Protein AF-A0A661AVQ7-F1 (afdb_monomer_lite)

pLDDT: mean 92.36, std 8.38, range [60.28, 98.31]

Radius of gyration: 10.63 Å; chains: 1; bounding box: 23×19×30 Å

Structure (mmCIF, N/CA/C/O backbone):
data_AF-A0A661AVQ7-F1
#
_entry.id   AF-A0A661AVQ7-F1
#
loop_
_atom_site.group_PDB
_atom_site.id
_atom_site.type_symbol
_atom_site.label_atom_id
_atom_site.label_alt_id
_atom_site.label_comp_id
_atom_site.label_asym_id
_atom_site.label_entity_id
_atom_site.label_seq_id
_atom_site.pdbx_PDB_ins_code
_atom_site.Cartn_x
_atom_site.Cartn_y
_atom_site.Cartn_z
_atom_site.occupancy
_atom_site.B_iso_or_equiv
_atom_site.auth_seq_id
_atom_site.auth_comp_id
_atom_site.auth_asym_id
_atom_site.auth_atom_id
_atom_site.pdbx_PDB_model_num
ATOM 1 N N . ASN A 1 1 ? -9.219 4.402 18.595 1.00 60.28 1 ASN A N 1
ATOM 2 C CA . ASN A 1 1 ? -7.768 4.252 18.366 1.00 60.28 1 ASN A CA 1
ATOM 3 C C . ASN A 1 1 ? -7.522 4.312 16.882 1.00 60.28 1 ASN A C 1
ATOM 5 O O . ASN A 1 1 ? -8.178 3.580 16.152 1.00 60.28 1 ASN A O 1
ATOM 9 N N . GLU A 1 2 ? -6.660 5.223 16.453 1.00 72.94 2 GLU A N 1
ATOM 10 C CA . GLU A 1 2 ? -6.287 5.357 15.047 1.00 72.94 2 GLU A CA 1
ATOM 11 C C . GLU A 1 2 ? -5.508 4.114 14.604 1.00 72.94 2 GLU A C 1
ATOM 13 O O . GLU A 1 2 ? -4.688 3.585 15.358 1.00 72.94 2 GLU A O 1
ATOM 18 N N . LYS A 1 3 ? -5.811 3.618 13.404 1.00 86.12 3 LYS A N 1
ATOM 19 C CA . LYS A 1 3 ? -5.199 2.423 12.820 1.00 86.12 3 LYS A CA 1
ATOM 20 C C . LYS A 1 3 ? -4.354 2.866 11.624 1.00 86.12 3 LYS A C 1
ATOM 22 O O . LYS A 1 3 ? -4.920 3.191 10.581 1.00 86.12 3 LYS A O 1
ATOM 27 N N . PRO A 1 4 ? -3.029 3.002 11.798 1.00 91.50 4 PRO A N 1
ATOM 28 C CA . PRO A 1 4 ? -2.172 3.622 10.804 1.00 91.50 4 PRO A CA 1
ATOM 29 C C . PRO A 1 4 ? -1.977 2.733 9.575 1.00 91.50 4 PRO A C 1
ATOM 31 O O . PRO A 1 4 ? -1.988 1.501 9.650 1.00 91.50 4 PRO A O 1
ATOM 34 N N . VAL A 1 5 ? -1.752 3.402 8.446 1.00 94.56 5 VAL A N 1
ATOM 35 C CA . VAL A 1 5 ? -1.441 2.798 7.151 1.00 94.56 5 VAL A CA 1
ATOM 36 C C . VAL A 1 5 ? -0.139 3.394 6.647 1.00 94.56 5 VAL A C 1
ATOM 38 O O . VAL A 1 5 ? 0.003 4.614 6.582 1.00 94.56 5 VAL A O 1
ATOM 41 N N . PHE A 1 6 ? 0.805 2.528 6.297 1.00 96.44 6 PHE A N 1
ATOM 42 C CA . PHE A 1 6 ? 2.137 2.918 5.855 1.00 96.44 6 PHE A CA 1
ATOM 43 C C . PHE A 1 6 ? 2.339 2.498 4.407 1.00 96.44 6 PHE A C 1
ATOM 45 O O . PHE A 1 6 ? 2.137 1.335 4.070 1.00 96.44 6 PHE A O 1
ATOM 52 N N . GLY A 1 7 ? 2.742 3.444 3.563 1.00 97.12 7 GLY A N 1
ATOM 53 C CA . GLY A 1 7 ? 3.181 3.184 2.197 1.00 97.12 7 GLY A CA 1
ATOM 54 C C . GLY A 1 7 ? 4.699 3.117 2.132 1.00 97.12 7 GLY A C 1
ATOM 55 O O . GLY A 1 7 ? 5.381 3.834 2.866 1.00 97.12 7 GLY A O 1
ATOM 56 N N . THR A 1 8 ? 5.224 2.266 1.260 1.00 98.00 8 THR A N 1
ATOM 57 C CA . THR A 1 8 ? 6.667 2.096 1.062 1.00 98.00 8 THR A CA 1
ATOM 58 C C . THR A 1 8 ? 7.062 2.354 -0.392 1.00 98.00 8 THR A C 1
ATOM 60 O O . THR A 1 8 ? 6.236 2.266 -1.301 1.00 98.00 8 THR A O 1
ATOM 63 N N . ALA A 1 9 ? 8.342 2.645 -0.616 1.00 96.38 9 ALA A N 1
ATOM 64 C CA . ALA A 1 9 ? 8.922 2.863 -1.940 1.00 96.38 9 ALA A CA 1
ATOM 65 C C . ALA A 1 9 ? 9.296 1.538 -2.645 1.00 96.38 9 ALA A C 1
ATOM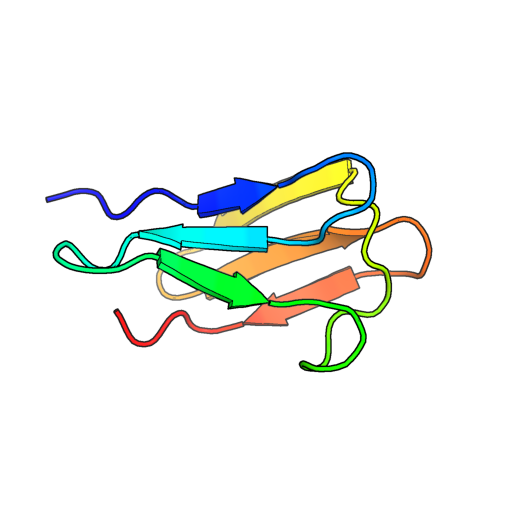 67 O O . ALA A 1 9 ? 10.427 1.376 -3.093 1.00 96.38 9 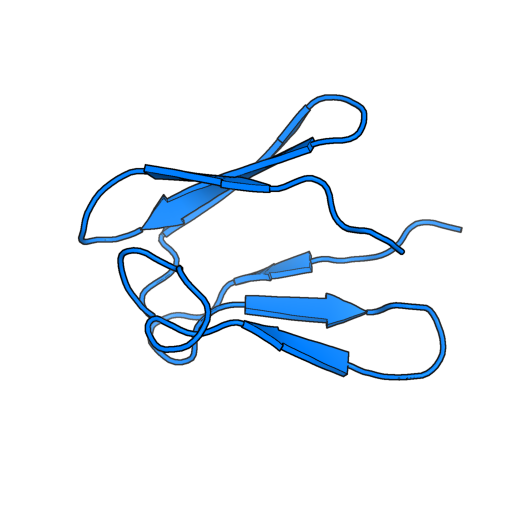ALA A O 1
ATOM 68 N N . GLY A 1 10 ? 8.401 0.541 -2.632 1.00 96.75 10 GLY A N 1
ATOM 69 C CA . GLY A 1 10 ? 8.600 -0.700 -3.395 1.00 96.75 10 GLY A CA 1
ATOM 70 C C . GLY A 1 10 ? 8.228 -2.004 -2.690 1.00 96.75 10 GLY A C 1
ATOM 71 O O . GLY A 1 10 ? 8.394 -3.065 -3.285 1.00 96.75 10 GLY A O 1
ATOM 72 N N . ASP A 1 11 ? 7.726 -1.955 -1.456 1.00 97.19 11 ASP A N 1
ATOM 73 C CA . ASP A 1 11 ? 7.249 -3.134 -0.714 1.00 97.19 11 ASP A CA 1
ATOM 74 C C . ASP A 1 11 ? 5.764 -3.004 -0.328 1.00 97.19 11 ASP A C 1
ATOM 76 O O . ASP A 1 11 ? 5.288 -3.579 0.647 1.00 97.19 11 ASP A O 1
ATOM 80 N N . GLY A 1 12 ? 5.003 -2.203 -1.075 1.00 97.12 12 GLY A N 1
ATOM 81 C CA . GLY A 1 12 ? 3.565 -2.053 -0.901 1.00 97.12 12 GLY A CA 1
ATOM 82 C C . GLY A 1 12 ? 3.167 -1.337 0.392 1.00 97.12 12 GLY A C 1
ATOM 83 O O . GLY A 1 12 ? 3.790 -0.351 0.804 1.00 97.12 12 GLY A O 1
ATOM 84 N N . ILE A 1 13 ? 2.073 -1.809 0.994 1.00 96.56 13 ILE A N 1
ATOM 85 C CA . ILE A 1 13 ? 1.399 -1.191 2.141 1.00 96.56 13 ILE A CA 1
ATOM 86 C C . ILE A 1 13 ? 1.444 -2.108 3.365 1.00 96.56 13 ILE A C 1
ATOM 88 O O . ILE A 1 13 ? 1.139 -3.298 3.268 1.00 96.56 13 ILE A O 1
ATOM 92 N N . LEU A 1 14 ? 1.695 -1.522 4.537 1.00 95.50 14 LEU A N 1
ATOM 93 C CA . LEU A 1 14 ? 1.490 -2.159 5.839 1.00 95.50 14 LEU A CA 1
ATOM 94 C C . LEU A 1 14 ? 0.305 -1.511 6.568 1.00 95.50 14 LEU A C 1
ATOM 96 O O . LEU A 1 14 ? 0.308 -0.308 6.836 1.00 95.50 14 LEU A O 1
ATOM 100 N N . LEU A 1 15 ? -0.701 -2.319 6.907 1.00 92.94 15 LEU A N 1
ATOM 101 C CA . LEU A 1 15 ? -1.835 -1.935 7.752 1.00 92.94 15 LEU A CA 1
ATOM 102 C C . LEU A 1 15 ? -1.630 -2.451 9.172 1.00 92.94 15 LEU A C 1
ATOM 104 O O . LEU A 1 15 ? -1.418 -3.647 9.348 1.00 92.94 15 LEU A O 1
ATOM 108 N N . TRP A 1 16 ? -1.759 -1.589 10.179 1.00 92.19 16 TRP A N 1
ATOM 109 C CA . TRP A 1 16 ? -1.787 -2.020 11.578 1.00 92.19 16 TRP A CA 1
ATOM 110 C C . TRP A 1 16 ? -3.227 -2.220 12.057 1.00 92.19 16 TRP A C 1
ATOM 112 O O . TRP A 1 16 ? -3.995 -1.256 12.116 1.00 92.19 16 TRP A O 1
ATOM 122 N N . ASP A 1 17 ? -3.593 -3.447 12.438 1.00 89.62 17 ASP A N 1
ATOM 123 C CA . ASP A 1 17 ? -4.947 -3.747 12.933 1.00 89.62 17 ASP A CA 1
ATOM 124 C C . ASP A 1 17 ? -5.127 -3.564 14.453 1.00 89.62 17 ASP A C 1
ATOM 126 O O . ASP A 1 17 ? -6.253 -3.546 14.956 1.00 89.62 17 ASP A O 1
ATOM 130 N N . GLY A 1 18 ? -4.025 -3.345 15.178 1.00 90.75 18 GLY A N 1
ATOM 131 C CA . GLY A 1 18 ? -3.980 -3.313 16.642 1.00 90.75 18 GLY A CA 1
ATOM 132 C C . GLY A 1 18 ? -3.229 -4.493 17.263 1.00 90.75 18 GLY A C 1
ATOM 133 O O . GLY A 1 18 ? -2.866 -4.416 18.435 1.00 90.75 18 GLY A O 1
ATOM 134 N N . LEU A 1 19 ? -2.978 -5.550 16.489 1.00 92.44 19 LEU A N 1
ATOM 135 C CA . LEU A 1 19 ? -2.313 -6.782 16.909 1.00 92.44 19 LEU A CA 1
ATOM 136 C C . LEU A 1 19 ? -1.240 -7.238 15.909 1.00 92.44 19 LEU A C 1
ATOM 138 O O . LEU A 1 19 ? -0.161 -7.655 16.324 1.00 92.44 19 LEU A O 1
ATOM 142 N N . ASN A 1 20 ? -1.527 -7.156 14.610 1.00 92.94 20 ASN A N 1
ATOM 143 C CA . ASN A 1 20 ? -0.680 -7.620 13.519 1.00 92.94 20 ASN A CA 1
ATOM 144 C C . ASN A 1 20 ? -0.538 -6.559 12.422 1.00 92.94 20 ASN A C 1
ATOM 146 O O . ASN A 1 20 ? -1.362 -5.651 12.271 1.00 92.94 20 ASN A O 1
ATOM 150 N N . PHE A 1 21 ? 0.500 -6.735 11.603 1.00 93.00 21 PHE A N 1
ATOM 151 C CA . PHE A 1 21 ? 0.607 -6.057 10.318 1.00 93.00 21 PHE A CA 1
ATOM 152 C C . PHE A 1 21 ? -0.005 -6.905 9.205 1.00 93.00 21 PHE A C 1
ATOM 154 O O . PHE A 1 21 ? 0.356 -8.068 9.024 1.00 93.00 21 PHE A O 1
ATOM 161 N N . ILE A 1 22 ? -0.899 -6.295 8.432 1.00 92.38 22 ILE A N 1
ATOM 162 C CA . ILE A 1 22 ? -1.418 -6.843 7.181 1.00 92.38 22 ILE A CA 1
ATOM 163 C C . ILE A 1 22 ? -0.598 -6.238 6.042 1.00 92.38 22 ILE A C 1
ATOM 165 O O . ILE A 1 22 ? -0.563 -5.017 5.883 1.00 92.38 22 ILE A O 1
ATOM 169 N N . HIS A 1 23 ? 0.059 -7.091 5.257 1.00 94.62 23 HIS A N 1
ATOM 170 C CA . HIS A 1 23 ? 0.898 -6.683 4.130 1.00 94.62 23 HIS A CA 1
ATOM 171 C C . HIS A 1 23 ? 0.123 -6.809 2.820 1.00 94.62 23 HIS A C 1
ATOM 173 O O . HIS A 1 23 ? -0.347 -7.893 2.470 1.00 94.62 23 HIS A O 1
ATOM 179 N N . LEU A 1 24 ? -0.031 -5.691 2.112 1.00 94.38 24 LEU A N 1
ATOM 180 C CA . LEU A 1 24 ? -0.667 -5.640 0.800 1.00 94.38 24 LEU A CA 1
ATOM 181 C C . LEU A 1 24 ? 0.377 -5.277 -0.250 1.00 94.38 24 LEU A C 1
ATOM 183 O O . LEU A 1 24 ? 1.053 -4.259 -0.133 1.00 94.38 24 LEU A O 1
ATOM 187 N N . THR A 1 25 ? 0.460 -6.098 -1.290 1.00 96.69 25 THR A N 1
ATOM 188 C CA . THR A 1 25 ? 1.368 -5.925 -2.431 1.00 96.69 25 THR A CA 1
ATOM 189 C C . THR A 1 25 ? 0.585 -5.951 -3.745 1.00 96.69 25 THR A C 1
ATOM 191 O O . THR A 1 25 ? -0.637 -6.142 -3.760 1.00 96.69 25 THR A O 1
ATOM 194 N N . ARG A 1 26 ? 1.276 -5.859 -4.881 1.00 96.50 26 ARG A N 1
ATOM 195 C CA . ARG A 1 26 ? 0.731 -6.059 -6.225 1.00 96.50 26 ARG A CA 1
ATOM 196 C C . ARG A 1 26 ? 0.055 -7.421 -6.367 1.00 96.50 26 ARG A C 1
ATOM 198 O O . ARG A 1 26 ? -0.939 -7.560 -7.074 1.00 96.50 26 ARG A O 1
ATOM 205 N N . LYS A 1 27 ? 0.533 -8.431 -5.632 1.00 93.94 27 LYS A N 1
ATOM 206 C CA . LYS A 1 27 ? -0.100 -9.762 -5.570 1.00 93.94 27 LYS A CA 1
ATOM 207 C C . LYS A 1 27 ? -1.450 -9.744 -4.844 1.00 93.94 27 LYS A C 1
ATOM 209 O O . LYS A 1 27 ? -2.244 -10.661 -5.023 1.00 93.94 27 LYS A O 1
ATOM 214 N N . ASN A 1 28 ? -1.710 -8.713 -4.041 1.00 84.75 28 ASN A N 1
ATOM 215 C CA . ASN A 1 28 ? -2.915 -8.515 -3.235 1.00 84.75 28 ASN A CA 1
ATOM 216 C C . ASN A 1 28 ? -3.798 -7.378 -3.780 1.00 84.75 28 ASN A C 1
ATOM 218 O O . ASN A 1 28 ? -4.474 -6.703 -3.007 1.00 84.75 28 ASN A O 1
ATOM 222 N N . CYS A 1 29 ? -3.800 -7.189 -5.105 1.00 84.44 29 CYS A N 1
ATOM 223 C CA . CYS A 1 29 ? -4.622 -6.219 -5.838 1.00 84.44 29 CYS A CA 1
ATOM 224 C C . CYS A 1 29 ? -4.152 -4.755 -5.794 1.00 84.44 29 CYS A C 1
ATOM 226 O O . CYS A 1 29 ? -4.884 -3.889 -6.279 1.00 84.44 29 CYS A O 1
ATOM 228 N N . LEU A 1 30 ? -2.951 -4.454 -5.280 1.00 95.44 30 LEU A N 1
ATOM 229 C CA . LEU A 1 30 ? -2.354 -3.143 -5.549 1.00 95.44 30 LEU A CA 1
ATOM 230 C C . LEU A 1 30 ? -1.951 -3.044 -7.029 1.00 95.44 30 LEU A C 1
ATOM 232 O O . LEU A 1 30 ? -1.460 -4.022 -7.593 1.00 95.44 30 LEU A O 1
ATOM 236 N N . PRO A 1 31 ? -2.109 -1.882 -7.677 1.00 97.75 31 PRO A N 1
ATOM 237 C CA . PRO A 1 31 ? -1.606 -1.711 -9.035 1.00 97.75 31 PRO A CA 1
ATOM 238 C C . PRO A 1 31 ? -0.068 -1.783 -9.103 1.00 97.75 31 PRO A C 1
ATOM 240 O O . PRO A 1 31 ? 0.484 -2.383 -10.023 1.00 97.75 31 PRO A O 1
ATOM 243 N N . SER A 1 32 ? 0.635 -1.256 -8.093 1.00 98.06 32 SER A N 1
ATOM 244 C CA . SER A 1 32 ? 2.096 -1.315 -7.943 1.00 98.06 32 SER A CA 1
ATOM 245 C C . SER A 1 32 ? 2.501 -1.376 -6.464 1.00 98.06 32 SER A C 1
ATOM 247 O O . SER A 1 32 ? 1.754 -0.915 -5.601 1.00 98.06 32 SER A O 1
ATOM 249 N N . ASP A 1 33 ? 3.681 -1.939 -6.187 1.00 98.19 33 ASP A N 1
ATOM 250 C CA . ASP A 1 33 ? 4.291 -1.980 -4.847 1.00 98.19 33 ASP A CA 1
ATOM 251 C C . ASP A 1 33 ? 4.960 -0.649 -4.456 1.00 98.19 33 ASP A C 1
ATOM 253 O O . ASP A 1 33 ? 5.298 -0.435 -3.294 1.00 98.19 33 ASP A O 1
ATOM 257 N N . GLU A 1 34 ? 5.135 0.266 -5.412 1.00 98.31 34 GLU A N 1
ATOM 258 C CA . GLU A 1 34 ? 5.661 1.612 -5.175 1.00 98.31 34 GLU A CA 1
ATOM 259 C C . GLU A 1 34 ? 4.522 2.563 -4.782 1.00 98.31 34 GLU A C 1
ATOM 261 O O . GLU A 1 34 ? 3.692 2.938 -5.623 1.00 98.31 34 GLU A O 1
ATOM 266 N N . ILE A 1 35 ? 4.478 2.964 -3.511 1.00 98.25 35 ILE A N 1
ATOM 267 C CA . ILE A 1 35 ? 3.420 3.817 -2.966 1.00 98.25 35 ILE A CA 1
ATOM 268 C C . ILE A 1 35 ? 3.866 5.277 -2.960 1.00 98.25 35 ILE A C 1
ATOM 270 O O . ILE A 1 35 ? 4.833 5.645 -2.298 1.00 98.25 35 ILE A O 1
ATOM 274 N N . LEU A 1 36 ? 3.118 6.124 -3.667 1.00 98.31 36 LEU A N 1
ATOM 275 C CA . LEU A 1 36 ? 3.426 7.547 -3.827 1.00 98.31 36 LEU A CA 1
ATOM 276 C C . LEU A 1 36 ? 2.574 8.441 -2.923 1.00 98.31 36 LEU A C 1
ATOM 278 O O . LEU A 1 36 ? 3.013 9.520 -2.528 1.00 98.31 36 LEU A O 1
ATOM 282 N N . SER A 1 37 ? 1.344 8.029 -2.611 1.00 97.88 37 SER A N 1
ATOM 283 C CA . SER A 1 37 ? 0.444 8.807 -1.759 1.00 97.88 37 SER A CA 1
ATOM 284 C C . SER A 1 37 ? -0.625 7.945 -1.098 1.00 97.88 37 SER A C 1
ATOM 286 O 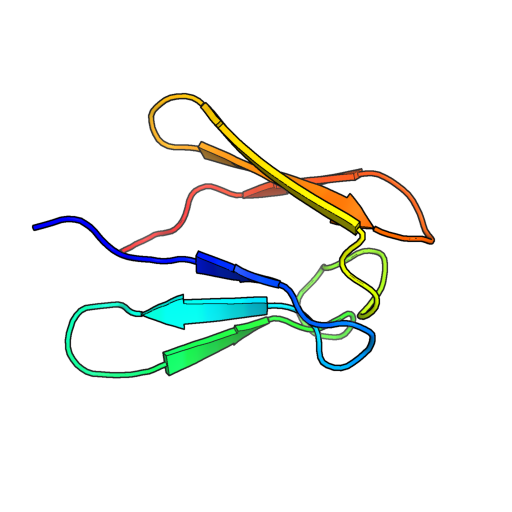O . SER A 1 37 ? -1.074 6.943 -1.653 1.00 97.88 37 SER A O 1
ATOM 288 N N . ILE A 1 38 ? -1.048 8.364 0.096 1.00 96.44 38 ILE A N 1
ATOM 289 C CA . ILE A 1 38 ? -2.141 7.761 0.863 1.00 96.44 38 ILE A CA 1
ATOM 290 C C . ILE A 1 38 ? -3.073 8.885 1.308 1.00 96.44 38 ILE A C 1
ATOM 292 O O . ILE A 1 38 ? -2.617 9.903 1.831 1.00 96.44 38 ILE A O 1
ATOM 296 N N . PHE A 1 39 ? -4.375 8.695 1.114 1.00 95.94 39 PHE A N 1
ATOM 297 C CA . PHE A 1 39 ? -5.401 9.641 1.537 1.00 95.94 39 PHE A CA 1
ATOM 298 C C . PHE A 1 39 ? -6.591 8.906 2.162 1.00 95.94 39 PHE A C 1
ATOM 300 O O . PHE A 1 39 ? -7.147 7.989 1.556 1.00 95.94 39 PHE A O 1
ATOM 307 N N . ALA A 1 40 ? -6.975 9.309 3.374 1.00 92.81 40 ALA A N 1
ATOM 308 C CA . ALA A 1 40 ? -8.131 8.763 4.079 1.00 92.81 40 ALA A CA 1
ATOM 309 C C . ALA A 1 40 ? -9.404 9.551 3.728 1.00 92.81 40 ALA A C 1
ATOM 311 O O . ALA A 1 40 ? -9.421 10.779 3.796 1.00 92.81 40 ALA A O 1
ATOM 312 N N . ASP A 1 41 ? -10.466 8.829 3.375 1.00 93.19 41 ASP A N 1
ATOM 313 C CA . ASP A 1 41 ? -11.761 9.345 2.922 1.00 93.19 41 ASP A CA 1
ATOM 314 C C . ASP A 1 41 ? -12.890 8.544 3.593 1.00 93.19 41 ASP A C 1
ATOM 316 O O . ASP A 1 41 ? -13.377 7.540 3.063 1.00 93.19 41 ASP A O 1
ATOM 320 N N . GLY A 1 42 ? -13.252 8.945 4.816 1.00 90.88 42 GLY A N 1
ATOM 321 C CA . GLY A 1 42 ? -14.200 8.209 5.656 1.00 90.88 42 GLY A CA 1
ATOM 322 C C . GLY A 1 42 ? -13.715 6.785 5.940 1.00 90.88 42 GLY A C 1
ATOM 323 O O . GLY A 1 42 ? -12.613 6.591 6.449 1.00 90.88 42 GLY A O 1
ATOM 324 N N . ASP A 1 43 ? -14.525 5.794 5.565 1.00 90.12 43 ASP A N 1
ATOM 325 C CA . ASP A 1 43 ? -14.213 4.366 5.732 1.00 90.12 43 ASP A CA 1
ATOM 326 C C . ASP A 1 43 ? -13.294 3.807 4.633 1.00 90.12 43 ASP A C 1
ATOM 328 O O . ASP A 1 43 ? -13.101 2.594 4.531 1.00 90.12 43 ASP A O 1
ATOM 332 N N . TYR A 1 44 ? -12.753 4.664 3.768 1.00 92.38 44 TYR A N 1
ATOM 333 C CA . TYR A 1 44 ? -11.928 4.254 2.644 1.00 92.38 44 TYR A CA 1
ATOM 334 C C . TYR A 1 44 ? -10.544 4.882 2.672 1.00 92.38 44 TYR A C 1
ATOM 336 O O . TYR A 1 44 ? -10.335 5.994 3.152 1.00 92.38 44 TYR A O 1
ATO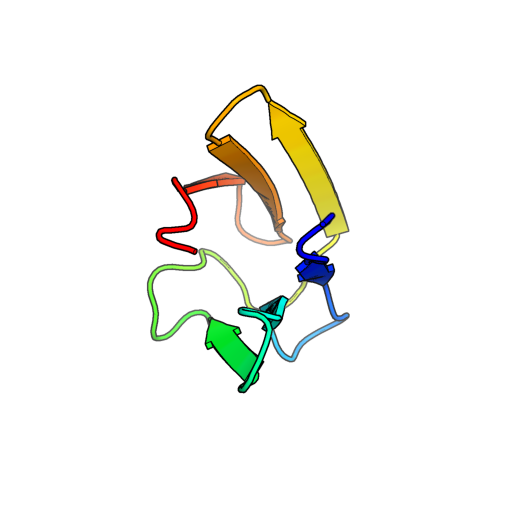M 344 N N . ILE A 1 45 ? -9.605 4.170 2.058 1.00 94.06 45 ILE A N 1
ATOM 345 C CA . ILE A 1 45 ? -8.263 4.659 1.785 1.00 94.06 45 ILE A CA 1
ATOM 346 C C . ILE A 1 45 ? -8.045 4.659 0.280 1.00 94.06 45 ILE A C 1
ATOM 348 O O . ILE A 1 45 ? -8.262 3.653 -0.401 1.00 94.06 45 ILE A O 1
ATOM 352 N N . TRP A 1 46 ? -7.611 5.808 -0.222 1.00 96.31 46 TRP A N 1
ATOM 353 C CA . TRP A 1 46 ? -7.129 6.000 -1.578 1.00 96.31 46 TRP A CA 1
ATOM 354 C C . TRP A 1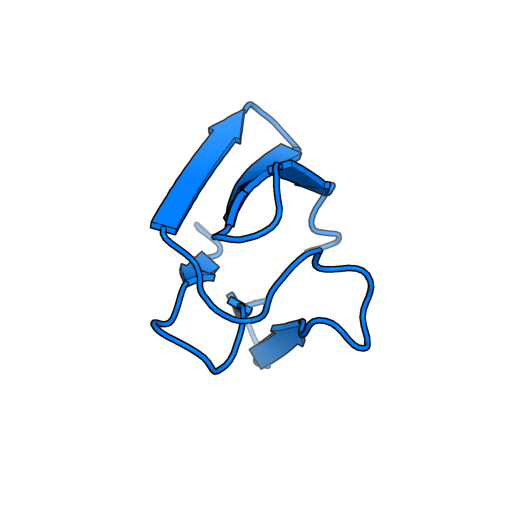 46 ? -5.609 5.923 -1.590 1.00 96.31 46 TRP A C 1
ATOM 356 O O . TRP A 1 46 ? -4.947 6.544 -0.757 1.00 96.31 46 TRP A O 1
ATOM 366 N N . VAL A 1 47 ? -5.060 5.175 -2.546 1.00 97.44 47 VAL A N 1
ATOM 367 C CA . VAL A 1 47 ? -3.617 4.965 -2.667 1.00 97.44 47 VAL A CA 1
ATOM 368 C C . VAL A 1 47 ? -3.156 5.202 -4.092 1.00 97.44 47 VAL A C 1
ATOM 370 O O . VAL A 1 47 ? -3.512 4.456 -5.009 1.00 97.44 47 VAL A O 1
ATOM 373 N N . GLY A 1 48 ? -2.363 6.257 -4.260 1.00 98.06 48 GLY A N 1
ATOM 374 C CA . GLY A 1 48 ? -1.649 6.534 -5.495 1.00 98.06 48 GLY A CA 1
ATOM 375 C C . GLY A 1 48 ? -0.385 5.688 -5.564 1.00 98.06 48 GLY A C 1
ATOM 376 O O . GLY A 1 48 ? 0.439 5.709 -4.649 1.00 98.06 48 GLY A O 1
ATOM 377 N N . THR A 1 49 ? -0.231 4.959 -6.661 1.00 98.31 49 THR A N 1
ATOM 378 C CA . THR A 1 49 ? 0.946 4.133 -6.946 1.00 98.31 49 THR A CA 1
ATOM 379 C C . THR A 1 49 ? 1.581 4.573 -8.265 1.00 98.31 49 THR A C 1
ATOM 381 O O . THR A 1 49 ? 1.017 5.402 -8.983 1.00 98.31 49 THR A O 1
ATOM 384 N N . THR A 1 50 ? 2.737 4.017 -8.630 1.00 98.31 50 THR A N 1
ATOM 385 C CA . THR A 1 50 ? 3.335 4.280 -9.954 1.00 98.31 50 THR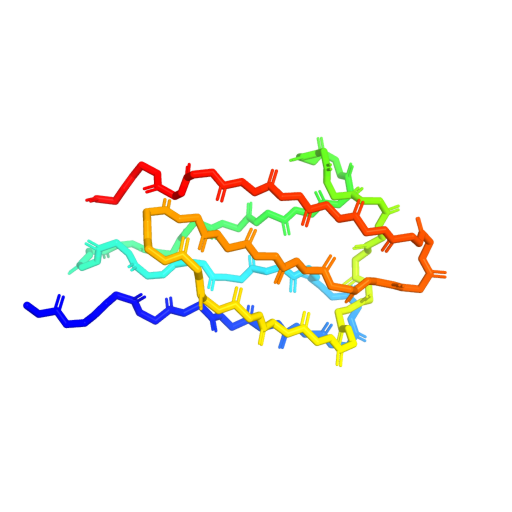 A CA 1
ATOM 386 C C . THR A 1 50 ? 2.540 3.714 -11.134 1.00 98.31 50 THR A C 1
ATOM 388 O O . THR A 1 50 ? 2.750 4.162 -12.257 1.00 98.31 50 THR A O 1
ATOM 391 N N . ASP A 1 51 ? 1.618 2.774 -10.900 1.00 98.25 51 ASP A N 1
ATOM 392 C CA . ASP A 1 51 ? 0.811 2.103 -11.934 1.00 98.25 51 ASP A CA 1
ATOM 393 C C . ASP A 1 51 ? -0.695 2.364 -11.722 1.00 98.25 51 ASP A C 1
ATOM 395 O O . ASP A 1 51 ? -1.531 1.469 -11.788 1.00 98.25 51 ASP A O 1
ATOM 399 N N . GLY A 1 52 ? -1.059 3.611 -11.402 1.00 96.94 52 GLY A N 1
ATOM 400 C CA . GLY A 1 52 ? -2.450 4.038 -11.214 1.00 96.94 52 GLY A CA 1
ATOM 401 C C . GLY A 1 52 ? -2.904 4.121 -9.752 1.00 96.94 52 GLY A C 1
ATOM 402 O O . GLY A 1 52 ? -2.098 4.200 -8.822 1.00 96.94 52 GLY A O 1
ATOM 403 N N . LEU A 1 53 ? -4.225 4.159 -9.560 1.00 95.62 53 LEU A N 1
ATOM 404 C CA . LEU A 1 53 ? -4.895 4.441 -8.287 1.00 95.62 53 LEU A CA 1
ATOM 405 C C . LEU A 1 53 ? -5.723 3.235 -7.841 1.00 95.62 53 LEU A C 1
ATOM 407 O O . LEU A 1 53 ? -6.467 2.665 -8.639 1.00 95.62 53 LEU A O 1
ATOM 411 N N . CYS A 1 54 ? -5.667 2.898 -6.554 1.00 95.44 54 CYS A N 1
ATOM 412 C CA . CYS A 1 54 ? -6.614 1.963 -5.950 1.00 95.44 54 CYS A CA 1
ATOM 413 C C . CYS A 1 54 ? -7.316 2.562 -4.733 1.00 95.44 54 CYS A C 1
ATOM 415 O O . CYS A 1 54 ? -6.799 3.454 -4.059 1.00 95.44 54 CYS A O 1
ATOM 417 N N . LYS A 1 55 ? -8.505 2.031 -4.452 1.00 94.62 55 LYS A N 1
ATOM 418 C CA . LYS A 1 55 ? -9.315 2.350 -3.280 1.00 94.62 55 LYS A CA 1
ATOM 419 C C . LYS A 1 55 ? -9.639 1.059 -2.549 1.00 94.62 55 LYS A C 1
ATOM 421 O O . LYS A 1 55 ? -10.073 0.100 -3.185 1.00 94.62 55 LYS A O 1
ATOM 426 N N . PHE A 1 56 ? -9.492 1.042 -1.231 1.00 91.69 56 PHE A N 1
ATOM 427 C CA . PHE A 1 56 ? -9.954 -0.077 -0.415 1.00 91.69 56 PHE A CA 1
ATOM 428 C C . PHE A 1 56 ? -10.631 0.399 0.865 1.00 91.69 56 PHE A C 1
ATOM 430 O O . PHE A 1 56 ? -10.318 1.462 1.395 1.00 91.69 56 PHE A O 1
ATOM 437 N N . ALA A 1 57 ? -11.582 -0.404 1.339 1.00 89.62 57 ALA A N 1
ATOM 438 C CA . ALA A 1 57 ? -12.121 -0.299 2.686 1.00 89.62 57 ALA A CA 1
ATOM 439 C C . ALA A 1 57 ? -11.271 -1.204 3.584 1.00 89.62 57 ALA A C 1
ATOM 441 O O . ALA A 1 57 ? -11.318 -2.431 3.423 1.00 89.62 57 ALA A O 1
ATOM 442 N N . PRO A 1 58 ? -10.454 -0.643 4.481 1.00 77.81 58 PRO A N 1
ATOM 443 C CA . PRO A 1 58 ? -9.665 -1.452 5.381 1.00 77.81 58 PRO A CA 1
ATOM 444 C C . PRO A 1 58 ? -10.632 -2.097 6.388 1.00 77.81 58 PRO A C 1
ATOM 446 O O . PRO A 1 58 ? -11.296 -1.416 7.164 1.00 77.81 58 PRO A O 1
ATOM 449 N N . LYS A 1 59 ? -10.791 -3.426 6.329 1.00 66.81 59 LYS A N 1
ATOM 450 C CA . LYS A 1 59 ? -11.547 -4.170 7.347 1.00 66.81 59 LYS A CA 1
ATOM 451 C C . LYS A 1 59 ? -10.664 -4.293 8.577 1.00 66.81 59 LYS A C 1
ATOM 453 O O . LYS A 1 59 ? -9.969 -5.294 8.726 1.00 66.81 59 LYS A O 1
ATOM 458 N N . ILE A 1 60 ? -10.649 -3.243 9.389 1.00 60.34 60 ILE A N 1
ATOM 459 C CA . ILE A 1 60 ? -9.802 -3.163 10.573 1.00 60.34 60 ILE A CA 1
ATOM 460 C C . ILE A 1 60 ? -10.604 -3.270 11.845 1.00 60.34 60 ILE A C 1
ATOM 462 O O . ILE A 1 60 ? -11.451 -2.387 12.097 1.00 60.34 60 ILE A O 1
#

Secondary structure (DSSP, 8-state):
----EEE-BSS-EEEE-SS-EEEE-GGGT-S-SBEEEEEEETTEEEEEETTEEEEE----

Sequence (60 aa):
NEKPVFGTAGDGILLWDGLNFIHLTRKNCLPSDEILSIFADGDYIWVGTTDGLCKFAPKI

Foldseek 3Di:
DDWDWDADQAQAIWTRPPPDTDGDAVVNVDQHSGWDDWDDDPQKIWTQGPRGIDMDRPPD